Protein AF-A0A7C0XIC6-F1 (afdb_monomer)

Nearest PDB structures (foldseek):
  7xg4-assembly1_D  TM=1.290E-01  e=8.064E+00  Pseudomonas aeruginosa

Foldseek 3Di:
DDKDFAPAEFLLCLLVPDHGIFDFDADFWDFQFKFKKFFQDCDFFQQWAQGSVRDTGGHDGGHIYIAGEAFDDAPAAWGFGADRGDDAFDKWFQRDSRRYIGHTPDGDPVRGHTGIITTHGTTDDPRDTDGSVVRDPDDDDPDPPDDDDDDDQDDDHPPRCSVVVVVVVVVD

Sequence (172 aa):
MVFYKPDHFSAVARNAYVKGEVEVAFSKPNFGDLVLVKVLGSKGSFTYIEDHSGSRRKLKPGAIFVGVLGRKESTIDVAGHVPEKLKPHCTLHLLTFGGLIGEAFSYSQLVGPPLKVEYLGTLVKDGRAQNLLDFKKVEWRDKIGRAPPLVIVIGTSAGSGKTTAAANLIKG

Secondary structure (DSSP, 8-state):
-EEE--SEEBGGGGGGT--S-EEEE-----TTBEEEEEE--S-SB--EEEBTTS-EEEPPTT-EEEEEE--B-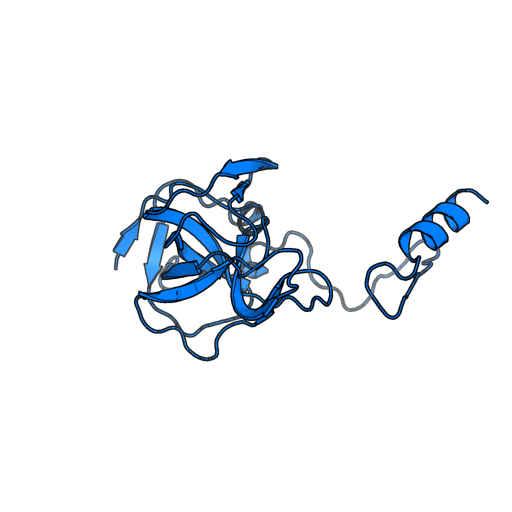-SSSEEEE--S---TT-EEEE-STT-EEEEEEEE-TTT-SBPEEEEEEEEEETTEE-BGGGG-SS---S---S-PPP-----SSTTSSHHHHHHHHHH-

Radius of gyration: 17.96 Å; Cα contacts (8 Å, |Δi|>4): 392; chains: 1; bounding box: 45×34×46 Å

pLDDT: mean 92.47, std 6.07, range [69.38, 98.62]

Solvent-accessible surface area (backbone atoms only — not comparable to full-atom values): 9721 Å² total; per-residue (Å²): 135,49,76,44,72,53,80,42,47,15,37,75,48,42,68,67,67,80,68,70,69,43,42,33,42,85,51,81,63,53,80,35,28,32,27,36,33,32,30,68,47,78,67,46,22,64,58,32,31,27,25,56,85,71,47,82,42,76,54,47,57,69,44,31,29,37,31,27,30,30,71,40,90,51,92,71,38,46,16,29,32,57,50,94,67,59,58,89,62,35,79,34,23,44,56,43,38,44,25,37,28,20,41,66,82,47,58,26,80,92,49,40,57,57,22,45,25,29,36,76,21,31,31,39,56,98,92,36,78,41,39,54,76,83,43,60,91,69,82,89,68,99,64,87,74,91,71,76,93,83,86,83,79,79,64,97,53,90,87,64,46,44,69,58,54,53,53,47,67,73,68,109

Structure (mmCIF, N/CA/C/O backbone):
data_AF-A0A7C0XIC6-F1
#
_entry.id   AF-A0A7C0XIC6-F1
#
loop_
_atom_site.group_PDB
_atom_site.id
_atom_site.type_symbol
_atom_site.label_atom_id
_atom_site.label_alt_id
_atom_site.label_comp_id
_atom_site.label_asym_id
_atom_site.label_entity_id
_atom_site.label_seq_id
_atom_site.pdbx_PDB_ins_code
_atom_site.Cartn_x
_atom_site.Cartn_y
_atom_site.Cartn_z
_atom_site.occupancy
_atom_site.B_iso_or_equiv
_atom_site.auth_seq_id
_atom_site.auth_comp_id
_atom_site.auth_asym_id
_atom_site.auth_atom_id
_atom_site.pdbx_PDB_model_num
ATOM 1 N N . MET A 1 1 ? -21.896 -3.715 9.659 1.00 69.38 1 MET A N 1
ATOM 2 C CA . MET A 1 1 ? -21.566 -3.111 8.354 1.00 69.38 1 MET A CA 1
ATOM 3 C C . MET A 1 1 ? -21.230 -1.659 8.611 1.00 69.38 1 MET A C 1
ATOM 5 O O . MET A 1 1 ? -21.987 -1.025 9.339 1.00 69.38 1 MET A O 1
ATOM 9 N N . VAL A 1 2 ? -20.081 -1.174 8.142 1.00 88.75 2 VAL A N 1
ATOM 10 C CA . VAL A 1 2 ? -19.642 0.205 8.398 1.00 88.75 2 VAL A CA 1
ATOM 11 C C . VAL A 1 2 ? -19.294 0.854 7.070 1.00 88.75 2 VAL A C 1
ATOM 13 O O . VAL A 1 2 ? -18.556 0.277 6.272 1.00 88.75 2 VAL A O 1
ATOM 16 N N . PHE A 1 3 ? -19.841 2.044 6.848 1.00 92.62 3 PHE A N 1
ATOM 17 C CA . PHE A 1 3 ? -19.546 2.861 5.684 1.00 92.62 3 PHE A CA 1
ATOM 18 C C . PHE A 1 3 ? -18.589 3.978 6.069 1.00 92.62 3 PHE A C 1
ATOM 20 O O . PHE A 1 3 ? -18.706 4.576 7.139 1.00 92.62 3 PHE A O 1
ATOM 27 N N . TYR A 1 4 ? -17.651 4.264 5.178 1.00 95.25 4 TYR A N 1
ATOM 28 C CA . TYR A 1 4 ? -16.726 5.378 5.314 1.00 95.25 4 TYR A CA 1
ATOM 29 C C . TYR A 1 4 ? -16.726 6.203 4.041 1.00 95.25 4 TYR A C 1
ATOM 31 O O . TYR A 1 4 ? -16.858 5.663 2.948 1.00 95.25 4 TYR A O 1
ATOM 39 N N . LYS A 1 5 ? -16.475 7.503 4.178 1.00 94.69 5 LYS A N 1
ATOM 40 C CA . LYS A 1 5 ? -16.128 8.379 3.062 1.00 94.69 5 LYS A CA 1
ATOM 41 C C . LYS A 1 5 ? -14.612 8.613 3.080 1.00 94.69 5 LYS A C 1
ATOM 43 O O . LYS A 1 5 ? -14.152 9.359 3.942 1.00 94.69 5 LYS A O 1
ATOM 48 N N . PRO A 1 6 ? -13.824 7.974 2.195 1.00 94.81 6 PRO A N 1
ATOM 49 C CA . PRO A 1 6 ? -12.380 8.182 2.153 1.00 94.81 6 PRO A CA 1
ATOM 50 C C . PRO A 1 6 ? -12.045 9.604 1.691 1.00 94.81 6 PRO A C 1
ATOM 52 O O . PRO A 1 6 ? -12.689 10.134 0.783 1.00 94.81 6 PRO A O 1
ATOM 55 N N . ASP A 1 7 ? -10.992 10.195 2.253 1.00 95.00 7 ASP A N 1
ATOM 56 C CA . ASP A 1 7 ? -10.438 11.465 1.777 1.00 95.00 7 ASP A CA 1
ATOM 57 C C . ASP A 1 7 ? -9.722 11.280 0.432 1.00 95.00 7 ASP A C 1
ATOM 59 O O . ASP A 1 7 ? -9.732 12.166 -0.430 1.00 95.00 7 ASP A O 1
ATOM 63 N N . HIS A 1 8 ? -9.077 10.121 0.249 1.00 94.38 8 HIS A N 1
ATOM 64 C CA . HIS A 1 8 ? -8.270 9.819 -0.929 1.00 94.38 8 HIS A CA 1
ATOM 65 C C . HIS A 1 8 ? -8.426 8.373 -1.420 1.00 94.38 8 HIS A C 1
ATOM 67 O O . HIS A 1 8 ? -8.619 7.431 -0.653 1.00 94.38 8 HIS A O 1
ATOM 73 N N . PHE A 1 9 ? -8.227 8.198 -2.725 1.00 94.44 9 PHE A N 1
ATOM 74 C CA . PHE A 1 9 ? -8.092 6.899 -3.382 1.00 94.44 9 PHE A CA 1
ATOM 75 C C . PHE A 1 9 ? -6.728 6.851 -4.052 1.00 94.44 9 PHE A C 1
ATOM 77 O O . PHE A 1 9 ? -6.461 7.667 -4.939 1.00 94.44 9 PHE A O 1
ATOM 84 N N . SER A 1 10 ? -5.872 5.936 -3.603 1.00 95.00 10 SER A N 1
ATOM 85 C CA . SER A 1 10 ? -4.504 5.813 -4.105 1.00 95.00 10 SER A CA 1
ATOM 86 C C . SER A 1 10 ? -4.440 5.281 -5.542 1.00 95.00 10 SER A C 1
ATOM 88 O O . SER A 1 10 ? -5.394 4.688 -6.051 1.00 95.00 10 SER A O 1
ATOM 90 N N . ALA A 1 11 ? -3.301 5.491 -6.203 1.00 94.56 11 ALA A N 1
ATOM 91 C CA . ALA A 1 11 ? -3.071 5.099 -7.590 1.00 94.56 11 ALA A CA 1
ATOM 92 C C . ALA A 1 11 ? -3.272 3.593 -7.837 1.00 94.56 11 ALA A C 1
ATOM 94 O O . ALA A 1 11 ? -3.824 3.213 -8.871 1.00 94.56 11 ALA A O 1
ATOM 95 N N . VAL A 1 12 ? -2.907 2.729 -6.882 1.00 91.69 12 VAL A N 1
ATOM 96 C CA . VAL A 1 12 ? -3.139 1.275 -6.993 1.00 91.69 12 VAL A CA 1
ATOM 97 C C . VAL A 1 12 ? -4.622 0.917 -7.112 1.00 91.69 12 VAL A C 1
ATOM 99 O O . VAL A 1 12 ? -4.961 -0.037 -7.803 1.00 91.69 12 VAL A O 1
ATOM 102 N N . ALA A 1 13 ? -5.523 1.708 -6.522 1.00 88.81 13 ALA A N 1
ATOM 103 C CA . ALA A 1 13 ? -6.967 1.479 -6.571 1.00 88.81 13 ALA A CA 1
ATOM 104 C C . ALA A 1 13 ? -7.642 2.064 -7.832 1.00 88.81 13 ALA A C 1
ATOM 106 O O . ALA A 1 13 ? -8.864 1.998 -7.970 1.00 88.81 13 ALA A O 1
ATOM 107 N N . ARG A 1 14 ? -6.879 2.632 -8.779 1.00 90.25 14 ARG A N 1
ATOM 108 C CA . ARG A 1 14 ? -7.414 3.368 -9.940 1.00 90.25 14 ARG A CA 1
ATOM 109 C C . ARG A 1 14 ? -8.408 2.570 -10.784 1.00 90.25 14 ARG A C 1
ATOM 111 O O . ARG A 1 14 ? -9.415 3.123 -11.216 1.00 90.25 14 ARG A O 1
ATOM 118 N N . ASN A 1 15 ? -8.136 1.288 -11.028 1.00 88.69 15 ASN A N 1
ATOM 119 C CA . ASN A 1 15 ? -9.002 0.444 -11.861 1.00 88.69 15 ASN A CA 1
ATOM 120 C C . ASN A 1 15 ? -10.264 -0.033 -11.135 1.00 88.69 15 ASN A C 1
ATOM 122 O O . ASN A 1 15 ? -11.221 -0.413 -11.801 1.00 88.69 15 ASN A O 1
ATOM 126 N N . ALA A 1 16 ? -10.291 0.027 -9.803 1.00 86.19 16 ALA A N 1
ATOM 127 C CA . ALA A 1 16 ? -11.476 -0.315 -9.030 1.00 86.19 16 ALA A CA 1
ATOM 128 C C . ALA A 1 16 ? -12.574 0.761 -9.116 1.00 86.19 16 ALA A C 1
ATOM 130 O O . ALA A 1 16 ? -13.697 0.517 -8.686 1.00 86.19 16 ALA A O 1
ATOM 131 N N . TYR A 1 17 ? -12.260 1.943 -9.680 1.00 72.00 17 TYR A N 1
ATOM 132 C CA . TYR A 1 17 ? -13.167 3.090 -9.850 1.00 72.00 17 TYR A CA 1
ATOM 133 C C . TYR A 1 17 ? -14.019 3.389 -8.610 1.00 72.00 17 TYR A C 1
ATOM 135 O O . TYR A 1 17 ? -15.170 3.816 -8.714 1.00 72.00 17 TYR A O 1
ATOM 143 N N . VAL A 1 18 ? -13.446 3.184 -7.425 1.00 74.56 18 VAL A N 1
ATOM 144 C CA . VAL A 1 18 ? -14.151 3.415 -6.170 1.00 74.56 18 VAL A CA 1
ATOM 145 C C . VAL A 1 18 ? -14.326 4.923 -6.003 1.00 74.56 18 VAL A C 1
ATOM 147 O O . VAL A 1 18 ? -13.350 5.674 -5.972 1.00 74.56 18 VAL A O 1
ATOM 150 N N . LYS A 1 19 ? -15.578 5.380 -5.968 1.00 71.25 19 LYS A N 1
ATOM 151 C CA . LYS A 1 19 ? -15.943 6.784 -5.767 1.00 71.25 19 LYS A CA 1
ATOM 152 C C . LYS A 1 19 ? -16.973 6.875 -4.655 1.00 71.25 19 LYS A C 1
ATOM 154 O O . LYS A 1 19 ? -17.933 6.115 -4.645 1.00 71.25 19 LYS A O 1
ATOM 159 N N . GLY A 1 20 ? -16.806 7.869 -3.789 1.00 85.38 20 GLY A N 1
ATOM 160 C CA . GLY A 1 20 ? -17.755 8.141 -2.716 1.00 85.38 20 GLY A CA 1
ATOM 161 C C . GLY A 1 20 ? -17.563 7.218 -1.519 1.00 85.38 20 GLY A C 1
ATOM 162 O O . GLY A 1 20 ? -16.430 6.939 -1.128 1.00 85.38 20 GLY A O 1
ATOM 163 N N . GLU A 1 21 ? -18.672 6.820 -0.908 1.00 93.00 21 GLU A N 1
ATOM 164 C CA . GLU A 1 21 ? -18.658 5.968 0.275 1.00 93.00 21 GLU A CA 1
ATOM 165 C C . GLU A 1 21 ? -18.279 4.530 -0.071 1.00 93.00 21 GLU A C 1
ATOM 167 O O . GLU A 1 21 ? -18.613 4.011 -1.136 1.00 93.00 21 GLU A O 1
ATOM 172 N N . VAL A 1 22 ? -17.562 3.895 0.848 1.00 94.94 22 VAL A N 1
ATOM 173 C CA . VAL A 1 22 ? -17.111 2.512 0.733 1.00 94.94 22 VAL A CA 1
ATOM 174 C C . VAL A 1 22 ? -17.632 1.711 1.908 1.00 94.94 22 VAL A C 1
ATOM 176 O O . VAL A 1 22 ? -17.600 2.171 3.051 1.00 94.94 22 VAL A O 1
ATOM 179 N N . GLU A 1 23 ? -18.098 0.505 1.619 1.00 95.75 23 GLU A N 1
ATOM 180 C CA . GLU A 1 23 ? -18.438 -0.481 2.632 1.00 95.75 23 GLU A CA 1
ATOM 181 C C . GLU A 1 23 ? -17.170 -1.242 3.021 1.00 95.75 23 GLU A C 1
ATOM 183 O O . GLU A 1 23 ? -16.385 -1.639 2.154 1.00 95.75 23 GLU A O 1
ATOM 188 N N . VAL A 1 24 ? -16.957 -1.447 4.321 1.00 96.88 24 VAL A N 1
ATOM 189 C CA . VAL A 1 24 ? -15.833 -2.247 4.811 1.00 96.88 24 VAL A CA 1
ATOM 190 C C . VAL A 1 24 ? -16.267 -3.308 5.813 1.00 96.88 24 VAL A C 1
ATOM 192 O O . VAL A 1 24 ? -17.212 -3.133 6.589 1.00 96.88 24 VAL A O 1
ATOM 195 N N . ALA A 1 25 ? -15.513 -4.403 5.830 1.00 96.94 25 ALA A N 1
ATOM 196 C CA . ALA A 1 25 ? -15.599 -5.448 6.836 1.00 96.94 25 ALA A CA 1
ATOM 197 C C . ALA A 1 25 ? -14.198 -5.928 7.226 1.00 96.94 25 ALA A C 1
ATOM 199 O O . ALA A 1 25 ? -13.252 -5.848 6.442 1.00 96.94 25 ALA A O 1
ATOM 200 N N . PHE A 1 26 ? -14.055 -6.459 8.438 1.00 96.38 26 PHE A N 1
ATOM 201 C CA . PHE A 1 26 ? -12.826 -7.148 8.819 1.00 96.38 26 PHE A CA 1
ATOM 202 C C . PHE A 1 26 ? -12.780 -8.516 8.138 1.00 96.38 26 PHE A C 1
ATOM 204 O O . PHE A 1 26 ? -13.718 -9.305 8.256 1.00 96.38 26 PHE A O 1
ATOM 211 N N . SER A 1 27 ? -11.687 -8.800 7.435 1.00 94.25 27 SER A N 1
ATOM 212 C CA . SER A 1 27 ? -11.481 -10.058 6.718 1.00 94.25 27 SER A CA 1
ATOM 213 C C . SER A 1 27 ? -10.117 -10.656 7.045 1.00 94.25 27 SER A C 1
ATOM 215 O O . SER A 1 27 ? -9.241 -10.005 7.620 1.00 94.25 27 SER A O 1
ATOM 217 N N . LYS A 1 28 ? -9.912 -11.918 6.655 1.00 96.88 28 LYS A N 1
ATOM 218 C CA . LYS A 1 28 ? -8.552 -12.457 6.579 1.00 96.88 28 LYS A CA 1
ATOM 219 C C . LYS A 1 28 ? -7.763 -11.665 5.524 1.00 96.88 28 LYS A C 1
ATOM 221 O O . LYS A 1 28 ? -8.360 -11.286 4.515 1.00 96.88 28 LYS A O 1
ATOM 226 N N . PRO A 1 29 ? -6.464 -11.418 5.746 1.00 97.56 29 PRO A N 1
ATOM 227 C CA . PRO A 1 29 ? -5.625 -10.755 4.759 1.00 97.56 29 PRO A CA 1
ATOM 228 C C . PRO A 1 29 ? -5.468 -11.621 3.511 1.00 97.56 29 PRO A C 1
ATOM 230 O O . PRO A 1 29 ? -5.169 -12.811 3.617 1.00 97.56 29 PRO A O 1
ATOM 233 N N . ASN A 1 30 ? -5.593 -11.005 2.340 1.00 98.12 30 ASN A N 1
ATOM 234 C CA . ASN A 1 30 ? -5.217 -11.612 1.075 1.00 98.12 30 ASN A CA 1
ATOM 235 C C . ASN A 1 30 ? -4.474 -10.599 0.189 1.00 98.12 30 ASN A C 1
ATOM 237 O O . ASN A 1 30 ? -4.689 -9.387 0.253 1.00 98.12 30 ASN A O 1
ATOM 241 N N . PHE A 1 31 ? -3.530 -11.100 -0.608 1.00 97.75 31 PHE A N 1
ATOM 242 C CA . PHE A 1 31 ? -2.741 -10.263 -1.505 1.00 97.75 31 PHE A CA 1
ATOM 243 C C . PHE A 1 31 ? -3.651 -9.605 -2.546 1.00 97.75 31 PHE A C 1
ATOM 245 O O . PHE A 1 31 ? -4.446 -10.280 -3.196 1.00 97.75 31 PHE A O 1
ATOM 252 N N . GLY A 1 32 ? -3.506 -8.293 -2.733 1.00 97.19 32 GLY A N 1
ATOM 253 C CA . GLY A 1 32 ? -4.313 -7.524 -3.675 1.00 97.19 32 GLY A CA 1
ATOM 254 C C . GLY A 1 32 ? -5.646 -7.030 -3.112 1.00 97.19 32 GLY A C 1
ATOM 255 O O . GLY A 1 32 ? -6.345 -6.313 -3.825 1.00 97.19 32 GLY A O 1
ATOM 256 N N . ASP A 1 33 ? -6.004 -7.363 -1.868 1.00 97.94 33 ASP A N 1
ATOM 257 C CA . ASP A 1 33 ? -7.233 -6.856 -1.257 1.00 97.94 33 ASP A CA 1
ATOM 258 C C . ASP A 1 33 ? -7.165 -5.337 -1.093 1.00 97.94 33 ASP A C 1
ATOM 260 O O . ASP A 1 33 ? -6.171 -4.783 -0.606 1.00 97.94 33 ASP A O 1
ATOM 264 N N . LEU A 1 34 ? -8.245 -4.663 -1.481 1.00 97.69 34 LEU A N 1
ATOM 265 C CA . LEU A 1 34 ? -8.413 -3.238 -1.245 1.00 97.69 34 LEU A CA 1
ATOM 266 C C . LEU A 1 34 ? -8.752 -3.008 0.225 1.00 97.69 34 LEU A C 1
ATOM 268 O O . LEU A 1 34 ? -9.704 -3.579 0.756 1.00 97.69 34 LEU A O 1
ATOM 272 N N . VAL A 1 35 ? -7.997 -2.135 0.883 1.00 98.06 35 VAL A N 1
ATOM 273 C CA . VAL A 1 35 ? -8.168 -1.852 2.311 1.00 98.06 35 VAL A CA 1
ATOM 274 C C . VAL A 1 35 ? -8.347 -0.371 2.563 1.00 98.06 35 VAL A C 1
ATOM 276 O O . VAL A 1 35 ? -7.722 0.475 1.922 1.00 98.06 35 VAL A O 1
ATOM 279 N N . LEU A 1 36 ? -9.191 -0.068 3.539 1.00 98.00 36 LEU A N 1
ATOM 280 C CA . LEU A 1 36 ? -9.354 1.266 4.070 1.00 98.00 36 LEU A CA 1
ATOM 281 C C . LEU A 1 36 ? -8.429 1.441 5.268 1.00 98.00 36 LEU A C 1
ATOM 283 O O . LEU A 1 36 ? -8.439 0.638 6.206 1.00 98.00 36 LEU A O 1
ATOM 287 N N . VAL A 1 37 ? -7.636 2.505 5.242 1.00 98.44 37 VAL A N 1
ATOM 288 C CA . VAL A 1 37 ? -6.668 2.793 6.295 1.00 98.44 37 VAL A CA 1
ATOM 289 C C . VAL A 1 37 ? -6.724 4.250 6.734 1.00 98.44 37 VAL A C 1
ATOM 291 O O . VAL A 1 37 ? -7.024 5.138 5.938 1.00 98.44 37 VAL A O 1
ATOM 294 N N . LYS A 1 38 ? -6.407 4.499 8.005 1.00 98.38 38 LYS A N 1
ATOM 295 C CA . LYS A 1 38 ? -6.318 5.838 8.601 1.00 98.38 38 LYS A CA 1
ATOM 296 C C . LYS A 1 38 ? -4.875 6.177 8.932 1.00 98.38 38 LYS A C 1
ATOM 298 O O . LYS A 1 38 ? -4.175 5.393 9.562 1.00 98.38 38 LYS A O 1
ATOM 303 N N . VAL A 1 39 ? -4.417 7.357 8.547 1.00 98.06 39 VAL A N 1
ATOM 304 C CA . VAL A 1 39 ? -3.050 7.813 8.810 1.00 98.06 39 VAL A CA 1
ATOM 305 C C . VAL A 1 39 ? -2.862 8.082 10.305 1.00 98.06 39 VAL A C 1
ATOM 307 O O . VAL A 1 39 ? -3.593 8.883 10.885 1.00 98.06 39 VAL A O 1
ATOM 310 N N . LEU A 1 40 ? -1.862 7.452 10.931 1.00 97.00 40 LEU A N 1
ATOM 311 C CA . LEU A 1 40 ? -1.611 7.587 12.374 1.00 97.00 40 LEU A CA 1
ATOM 312 C C . LEU A 1 40 ? -0.633 8.713 12.732 1.00 97.00 40 LEU A C 1
ATOM 314 O O . LEU A 1 40 ? -0.629 9.190 13.863 1.00 97.00 40 LEU A O 1
ATOM 318 N N . GLY A 1 41 ? 0.209 9.145 11.794 1.00 89.44 41 GLY A N 1
ATOM 319 C CA . GLY A 1 41 ? 1.273 10.108 12.068 1.00 89.44 41 GLY A CA 1
ATOM 320 C C . GLY A 1 41 ? 1.583 11.026 10.894 1.00 89.44 41 GLY A C 1
ATOM 321 O O . GLY A 1 41 ? 1.002 10.926 9.822 1.00 89.44 41 GLY A O 1
ATOM 322 N N . SER A 1 42 ? 2.500 11.965 11.116 1.00 81.50 42 SER A N 1
ATOM 323 C CA . SER A 1 42 ? 2.940 12.952 10.116 1.00 81.50 42 SER A CA 1
ATOM 324 C C . SER A 1 42 ? 4.423 12.825 9.756 1.00 81.50 42 SER A C 1
ATOM 326 O O . SER A 1 42 ? 4.943 13.624 8.977 1.00 81.50 42 SER A O 1
ATOM 328 N N . LYS A 1 43 ? 5.108 11.831 10.332 1.00 77.69 43 LYS A N 1
ATOM 329 C CA . LYS A 1 43 ? 6.535 11.552 10.150 1.00 77.69 43 LYS A CA 1
ATOM 330 C C . LYS A 1 43 ? 6.716 10.130 9.621 1.00 77.69 43 LYS A C 1
ATOM 332 O O . LYS A 1 43 ? 5.937 9.245 9.968 1.00 77.69 43 LYS A O 1
ATOM 337 N N . GLY A 1 44 ? 7.754 9.935 8.818 1.00 77.19 44 GLY A N 1
ATOM 338 C CA . GLY A 1 44 ? 8.121 8.652 8.222 1.00 77.19 44 GLY A CA 1
ATOM 339 C C . GLY A 1 44 ? 8.386 8.756 6.721 1.00 77.19 44 GLY A C 1
ATOM 340 O O . GLY A 1 44 ? 8.194 9.818 6.123 1.00 77.19 44 GLY A O 1
ATOM 341 N N . SER A 1 45 ? 8.824 7.659 6.111 1.00 73.50 45 SER A N 1
ATOM 342 C CA . SER A 1 45 ? 8.932 7.539 4.659 1.00 73.50 45 SER A CA 1
ATOM 343 C C . SER A 1 45 ? 7.540 7.593 4.017 1.00 73.50 45 SER A C 1
ATOM 345 O O . SER A 1 45 ? 6.565 7.069 4.555 1.00 73.50 45 SER A O 1
ATOM 347 N N . PHE A 1 46 ? 7.460 8.267 2.863 1.00 82.31 46 PHE A N 1
ATOM 348 C CA . PHE A 1 46 ? 6.239 8.465 2.064 1.00 82.31 46 PHE A CA 1
ATOM 349 C C . PHE A 1 46 ? 5.091 9.194 2.799 1.00 82.31 46 PHE A C 1
ATOM 351 O O . PHE A 1 46 ? 4.006 8.665 2.992 1.00 82.31 46 PHE A O 1
ATOM 358 N N . THR A 1 47 ? 5.269 10.475 3.140 1.00 89.31 47 THR A N 1
ATOM 359 C CA . THR A 1 47 ? 4.208 11.335 3.732 1.00 89.31 47 THR A CA 1
ATOM 360 C C . THR A 1 47 ? 3.136 11.806 2.734 1.00 89.31 47 THR A C 1
ATOM 362 O O . THR A 1 47 ? 2.442 12.804 2.944 1.00 89.31 47 THR A O 1
ATOM 365 N N . TYR A 1 48 ? 3.020 11.121 1.602 1.00 94.38 48 TYR A N 1
ATOM 366 C CA . TYR A 1 48 ? 2.091 11.424 0.526 1.00 94.38 48 TYR A CA 1
ATOM 367 C C . TYR A 1 48 ? 1.769 10.155 -0.257 1.00 94.38 48 TYR A C 1
ATOM 369 O O . TYR A 1 48 ? 2.563 9.213 -0.271 1.00 94.38 48 TYR A O 1
ATOM 377 N N . ILE A 1 49 ? 0.646 10.186 -0.967 1.00 96.06 49 ILE A N 1
ATOM 378 C CA . ILE A 1 49 ? 0.303 9.201 -1.992 1.00 96.06 49 ILE A CA 1
ATOM 379 C C . ILE A 1 49 ? 0.111 9.875 -3.346 1.00 96.06 49 ILE A C 1
ATOM 381 O O . ILE A 1 49 ? -0.167 11.071 -3.420 1.00 96.06 49 ILE A O 1
ATOM 385 N N . GLU A 1 50 ? 0.261 9.112 -4.415 1.00 96.69 50 GLU A N 1
ATOM 386 C CA . GLU A 1 50 ? -0.336 9.439 -5.704 1.00 96.69 50 GLU A CA 1
ATOM 387 C C . GLU A 1 50 ? -1.801 8.990 -5.675 1.00 96.69 50 GLU A C 1
ATOM 389 O O . GLU A 1 50 ? -2.094 7.863 -5.268 1.00 96.69 50 GLU A O 1
ATOM 394 N N . ASP A 1 51 ? -2.731 9.866 -6.050 1.00 93.31 51 ASP A N 1
ATOM 395 C CA . ASP A 1 51 ? -4.137 9.495 -6.188 1.00 93.31 51 ASP A CA 1
ATOM 396 C C . ASP A 1 51 ? -4.440 8.878 -7.567 1.00 93.31 51 ASP A C 1
ATOM 398 O O . ASP A 1 51 ? -3.623 8.888 -8.483 1.00 93.31 51 ASP A O 1
ATOM 402 N N . HIS A 1 52 ? -5.648 8.352 -7.747 1.00 88.81 52 HIS A N 1
ATOM 403 C CA . HIS A 1 52 ? -6.107 7.757 -9.010 1.00 88.81 52 HIS A CA 1
ATOM 404 C C . HIS A 1 52 ? -6.072 8.696 -10.241 1.00 88.81 52 HIS A C 1
ATOM 406 O O . HIS A 1 52 ? -6.201 8.219 -11.375 1.00 88.81 52 HIS A O 1
ATOM 412 N N . SER A 1 53 ? -5.928 10.013 -10.044 1.00 89.38 53 SER A N 1
ATOM 413 C CA . SER A 1 53 ? -5.736 10.998 -11.118 1.00 89.38 53 SER A CA 1
ATOM 414 C C . SER A 1 53 ? -4.262 11.225 -11.474 1.00 89.38 53 SER A C 1
ATOM 416 O O . SER A 1 53 ? -3.978 11.924 -12.442 1.00 89.38 53 SER A O 1
ATOM 418 N N . GLY A 1 54 ? -3.333 10.632 -10.720 1.00 91.50 54 GLY A N 1
ATOM 419 C CA . GLY A 1 54 ? -1.893 10.867 -10.831 1.00 91.50 54 GLY A CA 1
ATOM 420 C C . GLY A 1 54 ? -1.404 12.054 -9.993 1.00 91.50 54 GLY A C 1
ATOM 421 O O . GLY A 1 54 ? -0.242 12.444 -10.086 1.00 91.50 54 GLY A O 1
ATOM 422 N N . SER A 1 55 ? -2.272 12.661 -9.176 1.00 93.81 55 SER A N 1
ATOM 423 C CA . SER A 1 55 ? -1.919 13.835 -8.377 1.00 93.81 55 SER A CA 1
ATOM 424 C C . SER A 1 55 ? -1.308 13.432 -7.041 1.00 93.81 55 SER A C 1
ATOM 426 O O . SER A 1 55 ? -1.804 12.548 -6.344 1.00 93.81 55 SER A O 1
ATOM 428 N N . ARG A 1 56 ? -0.271 14.156 -6.616 1.00 96.00 56 ARG A N 1
ATOM 429 C CA . ARG A 1 56 ? 0.335 13.976 -5.294 1.00 96.00 56 ARG A CA 1
ATOM 430 C C . ARG A 1 56 ? -0.568 14.545 -4.193 1.00 96.00 56 ARG A C 1
ATOM 432 O O . ARG A 1 56 ? -0.837 15.745 -4.161 1.00 96.00 56 ARG A O 1
ATOM 439 N N . ARG A 1 57 ? -0.983 13.706 -3.242 1.00 95.19 57 ARG A N 1
ATOM 440 C CA . ARG A 1 57 ? -1.781 14.071 -2.060 1.00 95.19 57 ARG A CA 1
ATOM 441 C C . ARG A 1 57 ? -0.972 13.879 -0.788 1.00 95.19 57 ARG A C 1
ATOM 443 O O . ARG A 1 57 ? -0.543 12.772 -0.477 1.00 95.19 57 ARG A O 1
ATOM 450 N N . LYS A 1 58 ? -0.751 14.964 -0.045 1.00 95.00 58 LYS A N 1
ATOM 451 C CA . LYS A 1 58 ? -0.069 14.916 1.253 1.00 95.00 58 LYS A CA 1
ATOM 452 C C . LYS A 1 58 ? -0.973 14.241 2.283 1.00 95.00 58 LYS A C 1
ATOM 454 O O . LYS A 1 58 ? -2.106 14.671 2.471 1.00 95.00 58 LYS A O 1
ATOM 459 N N . LEU A 1 59 ? -0.443 13.242 2.981 1.00 95.44 59 LEU A N 1
ATOM 460 C CA . LEU A 1 59 ? -1.154 12.541 4.041 1.00 95.44 59 LEU A CA 1
ATOM 461 C C . LEU A 1 59 ? -1.010 13.305 5.360 1.00 95.44 59 LEU A C 1
ATOM 463 O O . LEU A 1 59 ? 0.101 13.576 5.820 1.00 95.44 59 LEU A O 1
ATOM 467 N N . LYS A 1 60 ? -2.142 13.673 5.962 1.00 94.94 60 LYS A N 1
ATOM 468 C CA . LYS A 1 60 ? -2.212 14.268 7.303 1.00 94.94 60 LYS A CA 1
ATOM 469 C C . LYS A 1 60 ? -2.679 13.203 8.305 1.00 94.94 60 LYS A C 1
ATOM 471 O O . LYS A 1 60 ? -3.457 12.340 7.906 1.00 94.94 60 LYS A O 1
ATOM 476 N N . PRO A 1 61 ? -2.262 13.258 9.583 1.00 96.69 61 PRO A N 1
ATOM 477 C CA . PRO A 1 61 ? -2.840 12.411 10.625 1.00 96.69 61 PRO A CA 1
ATOM 478 C C . PRO A 1 61 ? -4.369 12.480 10.612 1.00 96.69 61 PRO A C 1
ATOM 480 O O . PRO A 1 6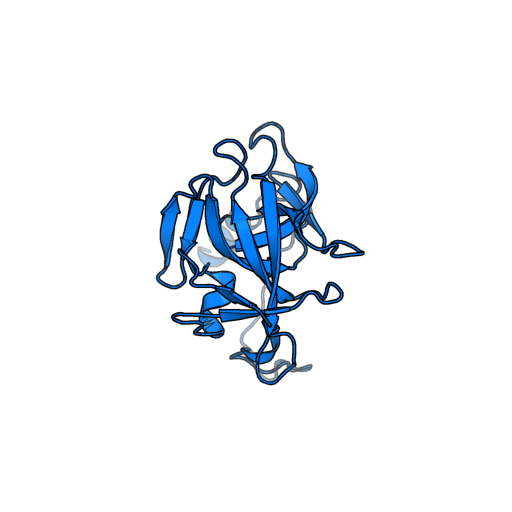1 ? -4.935 13.561 10.460 1.00 96.69 61 PRO A O 1
ATOM 483 N N . GLY A 1 62 ? -5.021 11.328 10.745 1.00 97.31 62 GLY A N 1
ATOM 484 C CA . GLY A 1 62 ? -6.474 11.193 10.679 1.00 97.31 62 GLY A CA 1
ATOM 485 C C . GLY A 1 62 ? -7.048 11.061 9.267 1.00 97.31 62 GLY A C 1
ATOM 486 O O . GLY A 1 62 ? -8.176 10.595 9.155 1.00 97.31 62 GLY A O 1
ATOM 487 N N . ALA A 1 63 ? -6.294 11.390 8.209 1.00 96.88 63 ALA A N 1
ATOM 488 C CA . ALA A 1 63 ? -6.765 11.198 6.839 1.00 96.88 63 ALA A CA 1
ATOM 489 C C . ALA A 1 63 ? -7.015 9.711 6.558 1.00 96.88 63 ALA A C 1
ATOM 491 O O . ALA A 1 63 ? -6.206 8.854 6.929 1.00 96.88 63 ALA A O 1
ATOM 492 N N . ILE A 1 64 ? -8.118 9.416 5.882 1.00 97.19 64 ILE A N 1
ATOM 493 C CA . ILE A 1 64 ? -8.546 8.068 5.527 1.00 97.19 64 ILE A CA 1
ATOM 494 C C . ILE A 1 64 ? -8.376 7.878 4.025 1.00 97.19 64 ILE A C 1
ATOM 496 O O . ILE A 1 64 ? -8.827 8.696 3.224 1.00 97.19 64 ILE A O 1
ATOM 500 N N . PHE A 1 65 ? -7.743 6.784 3.616 1.00 96.56 65 PHE A N 1
ATOM 501 C CA . PHE A 1 65 ? -7.568 6.493 2.200 1.00 96.56 65 PHE A CA 1
ATOM 502 C C . PHE A 1 65 ? -7.683 5.008 1.884 1.00 96.56 65 PHE A C 1
ATOM 504 O O . PHE A 1 65 ? -7.464 4.147 2.737 1.00 96.56 65 PHE A O 1
ATOM 511 N N . VAL A 1 66 ? -8.025 4.724 0.627 1.00 97.50 66 VAL A N 1
ATOM 512 C CA . VAL A 1 66 ? -8.021 3.362 0.085 1.00 97.50 66 VAL A CA 1
ATOM 513 C C . VAL A 1 66 ? -6.627 3.030 -0.430 1.00 97.50 66 VAL A C 1
ATOM 515 O O . VAL A 1 66 ? -6.094 3.738 -1.291 1.00 97.50 66 VAL A O 1
ATOM 518 N N . GLY A 1 67 ? -6.054 1.949 0.089 1.00 97.25 67 GLY A N 1
ATOM 519 C CA . GLY A 1 67 ? -4.819 1.324 -0.376 1.00 97.25 67 GLY A CA 1
ATOM 520 C C . GLY A 1 67 ? -5.047 -0.131 -0.778 1.00 97.25 67 GLY A C 1
ATOM 521 O O . GLY A 1 67 ? -6.184 -0.595 -0.863 1.00 97.25 67 GLY A O 1
ATOM 522 N N . VAL A 1 68 ? -3.957 -0.861 -1.004 1.00 97.94 68 VAL A N 1
ATOM 523 C CA . VAL A 1 68 ? -4.000 -2.298 -1.303 1.00 97.94 68 VAL A CA 1
ATOM 524 C C . VAL A 1 68 ? -3.015 -3.068 -0.439 1.00 97.94 68 VAL A C 1
ATOM 526 O O . VAL A 1 68 ? -1.886 -2.619 -0.256 1.00 97.94 68 VAL A O 1
ATOM 529 N N . LEU A 1 69 ? -3.402 -4.242 0.056 1.00 98.56 69 LEU A N 1
ATOM 530 C CA . LEU A 1 69 ? -2.457 -5.166 0.675 1.00 98.56 69 LEU A CA 1
ATOM 531 C C . LEU A 1 69 ? -1.511 -5.754 -0.366 1.00 98.56 69 LEU A C 1
ATOM 533 O O . LEU A 1 69 ? -1.942 -6.298 -1.384 1.00 98.56 69 LEU A O 1
ATOM 537 N N . GLY A 1 70 ? -0.212 -5.726 -0.090 1.00 97.81 70 GLY A N 1
ATOM 538 C CA . GLY A 1 70 ? 0.729 -6.440 -0.938 1.00 97.81 70 GLY A CA 1
ATOM 539 C C . GLY A 1 70 ? 2.132 -6.550 -0.374 1.00 97.81 70 GLY A C 1
ATOM 540 O O . GLY A 1 70 ? 2.403 -6.247 0.786 1.00 97.81 70 GLY A O 1
ATOM 541 N N . ARG A 1 71 ? 3.025 -7.040 -1.232 1.00 96.69 71 ARG A N 1
ATOM 542 C CA . ARG A 1 71 ? 4.427 -7.307 -0.920 1.00 96.69 71 ARG A CA 1
ATOM 543 C C . ARG A 1 71 ? 5.319 -6.366 -1.707 1.00 96.69 71 ARG A C 1
ATOM 545 O O . ARG A 1 71 ? 5.069 -6.101 -2.882 1.00 96.69 71 ARG A O 1
ATOM 552 N N . LYS A 1 72 ? 6.385 -5.913 -1.064 1.00 94.69 72 LYS A N 1
ATOM 553 C CA . LYS A 1 72 ? 7.452 -5.146 -1.687 1.00 94.69 72 LYS A CA 1
ATOM 554 C C . LYS A 1 72 ? 8.790 -5.617 -1.156 1.00 94.69 72 LYS A C 1
ATOM 556 O O . LYS A 1 72 ? 9.061 -5.489 0.032 1.00 94.69 72 LYS A O 1
ATOM 561 N N . GLU A 1 73 ? 9.617 -6.112 -2.064 1.00 91.44 73 GLU A N 1
ATOM 562 C CA . GLU A 1 73 ? 11.016 -6.424 -1.800 1.00 91.44 73 GLU A CA 1
ATOM 563 C C . GLU A 1 73 ? 11.873 -5.253 -2.260 1.00 91.44 73 GLU A C 1
ATOM 565 O O . GLU A 1 73 ? 11.815 -4.851 -3.424 1.00 91.44 73 GLU A O 1
ATOM 570 N N . SER A 1 74 ? 12.642 -4.675 -1.341 1.00 85.50 74 SER A N 1
ATOM 571 C CA . SER A 1 74 ? 13.508 -3.543 -1.648 1.00 85.50 74 SER A CA 1
ATOM 572 C C . SER A 1 74 ? 14.733 -3.517 -0.755 1.00 85.50 74 SER A C 1
ATOM 574 O O . SER A 1 74 ? 14.647 -3.732 0.451 1.00 85.50 74 SER A O 1
ATOM 576 N N . THR A 1 75 ? 15.874 -3.199 -1.360 1.00 78.88 75 THR A N 1
ATOM 577 C CA . THR A 1 75 ? 17.150 -3.003 -0.664 1.00 78.88 75 THR A CA 1
ATOM 578 C C . THR A 1 75 ? 17.473 -1.529 -0.420 1.00 78.88 75 THR A C 1
ATOM 580 O O . THR A 1 75 ? 18.453 -1.232 0.255 1.00 78.88 75 THR A O 1
ATOM 583 N N . ILE A 1 76 ? 16.695 -0.601 -0.990 1.00 84.25 76 ILE A N 1
ATOM 584 C CA . ILE A 1 76 ? 17.021 0.838 -0.995 1.00 84.25 76 ILE A CA 1
ATOM 585 C C . ILE A 1 76 ? 16.007 1.706 -0.249 1.00 84.25 76 ILE A C 1
ATOM 587 O O . ILE A 1 76 ? 16.344 2.816 0.154 1.00 84.25 76 ILE A O 1
ATOM 591 N N . ASP A 1 77 ? 14.781 1.221 -0.052 1.00 88.44 77 ASP A N 1
ATOM 592 C CA . ASP A 1 77 ? 13.728 1.950 0.654 1.00 88.44 77 ASP A CA 1
ATOM 593 C C . ASP A 1 77 ? 13.025 1.053 1.689 1.00 88.44 77 ASP A C 1
ATOM 595 O O . ASP A 1 77 ? 13.702 0.519 2.561 1.00 88.44 77 ASP A O 1
ATOM 599 N N . VAL A 1 78 ? 11.697 0.926 1.651 1.00 93.25 78 VAL A N 1
ATOM 600 C CA . VAL A 1 78 ? 10.892 0.118 2.576 1.00 93.25 78 VAL A CA 1
ATOM 601 C C . VAL A 1 78 ? 10.563 -1.229 1.936 1.00 93.25 78 VAL A C 1
ATOM 603 O O . VAL A 1 78 ? 10.049 -1.260 0.811 1.00 93.25 78 VAL A O 1
ATOM 606 N N . ALA A 1 79 ? 10.786 -2.310 2.683 1.00 95.44 79 ALA A N 1
ATOM 607 C CA . ALA A 1 79 ? 10.352 -3.660 2.351 1.00 95.44 79 ALA A CA 1
ATOM 6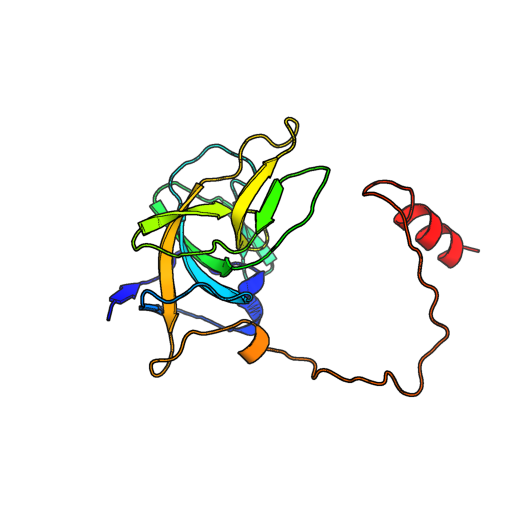08 C C . ALA A 1 79 ? 9.269 -4.141 3.329 1.00 95.44 79 ALA A C 1
ATOM 610 O O . ALA A 1 79 ? 9.293 -3.834 4.526 1.00 95.44 79 ALA A O 1
ATOM 611 N N . GLY A 1 80 ? 8.296 -4.883 2.810 1.00 97.50 80 GLY A N 1
ATOM 612 C CA . GLY A 1 80 ? 7.154 -5.347 3.588 1.00 97.50 80 GLY A CA 1
ATOM 613 C C . GLY A 1 80 ? 6.353 -6.435 2.889 1.00 97.50 80 GLY A C 1
ATOM 614 O O . GLY A 1 80 ? 6.492 -6.654 1.683 1.00 97.50 80 GLY A O 1
ATOM 615 N N . HIS A 1 81 ? 5.501 -7.112 3.648 1.00 98.06 81 HIS A N 1
ATOM 616 C CA . HIS A 1 81 ? 4.631 -8.178 3.162 1.00 98.06 81 HIS A CA 1
ATOM 617 C C . HIS A 1 81 ? 3.184 -7.976 3.622 1.00 98.06 81 HIS A C 1
ATOM 619 O O . HIS A 1 81 ? 2.873 -7.121 4.452 1.00 98.06 81 HIS A O 1
ATOM 625 N N . VAL A 1 82 ? 2.281 -8.792 3.081 1.00 98.31 82 VAL A N 1
ATOM 626 C CA . VAL A 1 82 ? 0.912 -8.899 3.593 1.00 98.31 82 VAL A CA 1
ATOM 627 C C . VAL A 1 82 ? 0.981 -9.526 4.995 1.00 98.31 82 VAL A C 1
ATOM 629 O O . VAL A 1 82 ? 1.643 -10.555 5.133 1.00 98.31 82 VAL A O 1
ATOM 632 N N . PRO A 1 83 ? 0.366 -8.937 6.036 1.00 97.38 83 PRO A N 1
ATOM 633 C CA . PRO A 1 83 ? 0.401 -9.504 7.386 1.00 97.38 83 PRO A CA 1
ATOM 634 C C . PRO A 1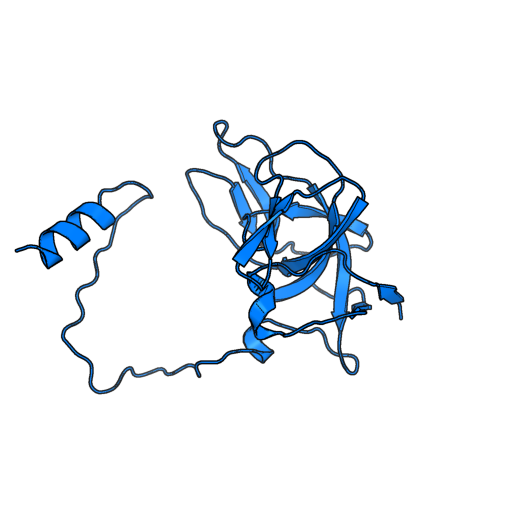 83 ? -0.291 -10.871 7.425 1.00 97.38 83 PRO A C 1
ATOM 636 O O . PRO A 1 83 ? -1.236 -11.109 6.677 1.00 97.38 83 PRO A O 1
ATOM 639 N N . GLU A 1 84 ? 0.113 -11.756 8.338 1.00 96.44 84 GLU A N 1
ATOM 640 C CA . GLU A 1 84 ? -0.534 -13.072 8.492 1.00 96.44 84 GLU A CA 1
ATOM 641 C C . GLU A 1 84 ? -1.968 -12.968 9.032 1.00 96.44 84 GLU A C 1
ATOM 643 O O . GLU A 1 84 ? -2.824 -13.816 8.768 1.00 96.44 84 GLU A O 1
ATOM 648 N N . LYS A 1 85 ? -2.236 -11.930 9.832 1.00 96.31 85 LYS A N 1
ATOM 649 C CA . LYS A 1 85 ? -3.534 -11.674 10.462 1.00 96.31 85 LYS A CA 1
ATOM 650 C C . LYS A 1 85 ? -3.834 -10.182 10.444 1.00 96.31 85 LYS A C 1
ATOM 652 O O . LYS A 1 85 ? -2.977 -9.370 10.774 1.00 96.31 85 LYS A O 1
ATOM 657 N N . LEU A 1 86 ? -5.085 -9.838 10.155 1.00 96.38 86 LEU A N 1
ATOM 658 C CA . LEU A 1 86 ? -5.609 -8.482 10.296 1.00 96.38 86 LEU A CA 1
ATOM 659 C C . LEU A 1 86 ? -6.547 -8.436 11.492 1.00 96.38 86 LEU A C 1
ATOM 661 O O . LEU A 1 86 ? -7.685 -8.898 11.429 1.00 96.38 86 LEU A O 1
ATOM 665 N N . LYS A 1 87 ? -6.050 -7.906 12.610 1.00 95.94 87 LYS A N 1
ATOM 666 C CA . LYS A 1 87 ? -6.916 -7.582 13.745 1.00 95.94 87 LYS A CA 1
ATOM 667 C C . LYS A 1 87 ? -7.613 -6.245 13.461 1.00 95.94 87 LYS A C 1
ATOM 669 O O . LYS A 1 87 ? -6.982 -5.371 12.864 1.00 95.94 87 LYS A O 1
ATOM 674 N N . PRO A 1 88 ? -8.864 -6.052 13.910 1.00 96.31 88 PRO A N 1
ATOM 675 C CA . PRO A 1 88 ? -9.507 -4.742 13.878 1.00 96.31 88 PRO A CA 1
ATOM 676 C C . PRO A 1 88 ? -8.572 -3.654 14.413 1.00 96.31 88 PRO A C 1
ATOM 678 O O . PRO A 1 88 ? -7.981 -3.833 15.479 1.00 96.31 88 PRO A O 1
ATOM 681 N N . HIS A 1 89 ? -8.421 -2.554 13.673 1.00 97.25 89 HIS A N 1
ATOM 682 C CA . HIS A 1 89 ? -7.617 -1.394 14.079 1.00 97.25 89 HIS A CA 1
ATOM 683 C C . HIS A 1 89 ? -6.119 -1.677 14.296 1.00 97.25 89 HIS A C 1
ATOM 685 O O . HIS A 1 89 ? -5.426 -0.908 14.965 1.00 97.25 89 HIS A O 1
ATOM 691 N N . CYS A 1 90 ? -5.574 -2.764 13.734 1.00 97.88 90 CYS A N 1
ATOM 692 C CA . CYS A 1 90 ? -4.138 -3.017 13.818 1.00 97.88 90 CYS A CA 1
ATOM 693 C C . CYS A 1 90 ? -3.329 -1.976 13.034 1.00 97.88 90 CYS A C 1
ATOM 695 O O . CYS A 1 90 ? -3.789 -1.403 12.043 1.00 97.88 90 CYS A O 1
ATOM 697 N N . THR A 1 91 ? -2.088 -1.757 13.463 1.00 98.12 91 THR A N 1
ATOM 698 C CA . THR A 1 91 ? -1.155 -0.888 12.742 1.00 98.12 91 THR A CA 1
ATOM 699 C C . THR A 1 91 ? -0.521 -1.631 11.569 1.00 98.12 91 THR A C 1
ATOM 701 O O . THR A 1 91 ? 0.001 -2.728 11.738 1.00 98.12 91 THR A O 1
ATOM 704 N N . LEU A 1 92 ? -0.532 -0.996 10.402 1.00 98.25 92 LEU A N 1
ATOM 705 C CA . LEU A 1 92 ? 0.180 -1.375 9.185 1.00 98.25 92 LEU A CA 1
ATOM 706 C C . LEU A 1 92 ? 1.047 -0.197 8.717 1.00 98.25 92 LEU A C 1
ATOM 708 O O . LEU A 1 92 ? 1.130 0.844 9.375 1.00 98.25 92 LEU A O 1
ATOM 712 N N . HIS A 1 93 ? 1.692 -0.353 7.567 1.00 97.94 93 HIS A N 1
ATOM 713 C CA . HIS A 1 93 ? 2.636 0.609 7.019 1.00 97.94 93 HIS A CA 1
ATOM 714 C C . HIS A 1 93 ? 2.332 0.911 5.554 1.00 97.94 93 HIS A C 1
ATOM 716 O O . HIS A 1 93 ? 1.973 0.018 4.786 1.00 97.94 93 HIS A O 1
ATOM 722 N N . LEU A 1 94 ? 2.532 2.168 5.159 1.00 97.44 94 LEU A N 1
ATOM 723 C CA . LEU A 1 94 ? 2.571 2.565 3.757 1.00 97.44 94 LEU A CA 1
ATOM 724 C C . LEU A 1 94 ? 3.946 2.215 3.170 1.00 97.44 94 LEU A C 1
ATOM 726 O O . LEU A 1 94 ? 4.961 2.807 3.531 1.00 97.44 94 LEU A O 1
ATOM 730 N N . LEU A 1 95 ? 3.979 1.244 2.258 1.00 96.62 95 LEU A N 1
ATOM 731 C CA . LEU A 1 95 ? 5.209 0.701 1.670 1.00 96.62 95 LEU A CA 1
ATOM 732 C C . LEU A 1 95 ? 5.653 1.459 0.407 1.00 96.62 95 LEU A C 1
ATOM 734 O O . LEU A 1 95 ? 6.814 1.371 -0.003 1.00 96.62 95 LEU A O 1
ATOM 738 N N . THR A 1 96 ? 4.731 2.183 -0.238 1.00 95.25 96 THR A N 1
ATOM 739 C CA . THR A 1 96 ? 4.982 3.005 -1.436 1.00 95.25 96 THR A CA 1
ATOM 740 C C . THR A 1 96 ? 4.058 4.218 -1.468 1.00 95.25 96 THR A C 1
ATOM 742 O O . THR A 1 96 ? 2.936 4.152 -0.973 1.00 95.25 96 THR A O 1
ATOM 745 N N . PHE A 1 97 ? 4.456 5.285 -2.165 1.00 94.50 97 PHE A N 1
ATOM 746 C CA . PHE A 1 97 ? 3.546 6.396 -2.476 1.00 94.50 97 PHE A CA 1
ATOM 747 C C . PHE A 1 97 ? 2.362 5.971 -3.371 1.00 94.50 97 PHE A C 1
ATOM 749 O O . PHE A 1 97 ? 1.370 6.685 -3.452 1.00 94.50 97 PHE A O 1
ATOM 756 N N . GLY 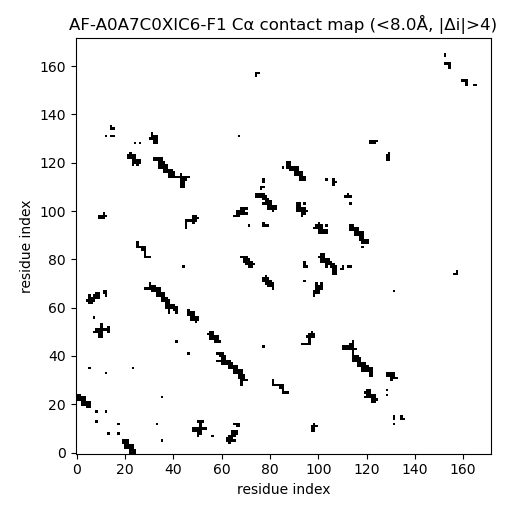A 1 98 ? 2.424 4.812 -4.033 1.00 95.56 98 GLY A N 1
ATOM 757 C CA . GLY A 1 98 ? 1.327 4.300 -4.856 1.00 95.56 98 GLY A CA 1
ATOM 758 C C . GLY A 1 98 ? 0.117 3.810 -4.054 1.00 95.56 98 GLY A C 1
ATOM 759 O O . GLY A 1 98 ? -0.931 3.595 -4.651 1.00 95.56 98 GLY A O 1
ATOM 760 N N . GLY A 1 99 ? 0.238 3.649 -2.728 1.00 96.62 99 GLY A N 1
ATOM 761 C CA . GLY A 1 99 ? -0.835 3.139 -1.864 1.00 96.62 99 GLY A CA 1
ATOM 762 C C . GLY A 1 99 ? -0.713 1.662 -1.485 1.00 96.62 99 GLY A C 1
ATOM 763 O O . GLY A 1 99 ? -1.700 1.057 -1.072 1.00 96.62 99 GLY A O 1
ATOM 764 N N . LEU A 1 100 ? 0.477 1.071 -1.622 1.00 97.81 100 LEU A N 1
ATOM 765 C CA . LEU A 1 100 ? 0.747 -0.288 -1.143 1.00 97.81 100 LEU A CA 1
ATOM 766 C C . LEU A 1 100 ? 0.839 -0.308 0.390 1.00 97.81 100 LEU A C 1
ATOM 768 O O . LEU A 1 100 ? 1.665 0.402 0.961 1.00 97.81 100 LEU A O 1
ATOM 772 N N . ILE A 1 101 ? 0.026 -1.138 1.033 1.00 98.44 101 ILE A N 1
ATOM 773 C CA . ILE A 1 101 ? -0.086 -1.311 2.481 1.00 98.44 101 ILE A CA 1
ATOM 774 C C . ILE A 1 101 ? 0.423 -2.701 2.872 1.00 98.44 101 ILE A C 1
ATOM 776 O O . ILE A 1 101 ? 0.153 -3.688 2.190 1.00 98.44 101 ILE A O 1
ATOM 780 N N . GLY A 1 102 ? 1.135 -2.791 3.992 1.00 98.19 102 GLY A N 1
ATOM 781 C CA . GLY A 1 102 ? 1.544 -4.074 4.556 1.00 98.19 102 GLY A CA 1
ATOM 782 C C . GLY A 1 102 ? 2.252 -3.943 5.898 1.00 98.19 102 GLY A C 1
ATOM 783 O O . GLY A 1 102 ? 2.326 -2.867 6.491 1.00 98.19 102 GLY A O 1
ATOM 784 N N . GLU A 1 103 ? 2.781 -5.056 6.382 1.00 98.19 103 GLU A N 1
ATOM 785 C CA . GLU A 1 103 ? 3.685 -5.098 7.522 1.00 98.19 103 GLU A CA 1
ATOM 786 C C . GLU A 1 103 ? 5.114 -4.880 7.021 1.00 98.19 103 GLU A C 1
ATOM 788 O O . GLU A 1 103 ? 5.616 -5.634 6.186 1.00 98.19 103 GLU A O 1
ATOM 793 N N . ALA A 1 104 ? 5.751 -3.796 7.466 1.00 96.94 104 ALA A N 1
ATOM 794 C CA . ALA A 1 104 ? 7.123 -3.499 7.092 1.00 96.94 104 ALA A CA 1
ATOM 795 C C . ALA A 1 104 ? 8.080 -4.284 7.992 1.00 96.94 104 ALA A C 1
ATOM 797 O O . ALA A 1 104 ? 7.991 -4.179 9.213 1.00 96.94 104 ALA A O 1
ATOM 798 N N . PHE A 1 105 ? 9.017 -5.016 7.389 1.00 95.56 105 PHE A N 1
ATOM 799 C CA . PHE A 1 105 ? 10.047 -5.768 8.116 1.00 95.56 105 PHE A CA 1
ATOM 800 C C . PHE A 1 105 ? 11.445 -5.150 7.973 1.00 95.56 105 PHE A C 1
ATOM 802 O O . PHE A 1 105 ? 12.349 -5.491 8.730 1.00 95.56 105 PHE A O 1
ATOM 809 N N . SER A 1 106 ? 11.646 -4.245 7.010 1.00 93.94 106 SER A N 1
ATOM 810 C CA . SER A 1 106 ? 12.917 -3.543 6.812 1.00 93.94 106 SER A CA 1
ATOM 811 C C . SER A 1 106 ? 12.704 -2.174 6.170 1.00 93.94 106 SER A C 1
ATOM 813 O O . SER A 1 106 ? 11.761 -1.963 5.401 1.00 93.94 106 SER A O 1
ATOM 815 N N . TYR A 1 107 ? 13.591 -1.232 6.482 1.00 94.12 107 TYR A N 1
ATOM 816 C CA . TYR A 1 107 ? 13.683 0.052 5.802 1.00 94.12 107 TYR A CA 1
ATOM 817 C C . TYR A 1 107 ? 15.128 0.562 5.788 1.00 94.12 107 TYR A C 1
ATOM 819 O O . TYR A 1 107 ? 15.897 0.338 6.723 1.00 94.12 107 TYR A O 1
ATOM 827 N N . SER A 1 108 ? 15.492 1.294 4.738 1.00 89.38 108 SER A N 1
ATOM 828 C CA . SER A 1 108 ? 16.773 2.001 4.665 1.00 89.38 108 SER A CA 1
ATOM 829 C C . SER A 1 108 ? 16.794 3.228 5.582 1.00 89.38 108 SER A C 1
ATOM 831 O O . SER A 1 108 ? 15.834 4.003 5.637 1.00 89.38 108 SER A O 1
ATOM 833 N N . GLN A 1 109 ? 17.927 3.476 6.245 1.00 87.31 109 GLN A N 1
ATOM 834 C CA . GLN A 1 109 ? 18.125 4.684 7.057 1.00 87.31 109 GLN A CA 1
ATOM 835 C C . GLN A 1 109 ? 17.980 5.978 6.240 1.00 87.31 109 GLN A C 1
ATOM 837 O O . GLN A 1 109 ? 17.573 6.996 6.792 1.00 87.31 109 GLN A O 1
ATOM 842 N N . LEU A 1 110 ? 18.241 5.929 4.927 1.00 85.88 110 LEU A N 1
ATOM 843 C CA . LEU A 1 110 ? 18.116 7.082 4.029 1.00 85.88 110 LEU A CA 1
ATOM 844 C C . LEU A 1 110 ? 16.672 7.581 3.896 1.00 85.88 110 LEU A C 1
ATOM 846 O O . LEU A 1 110 ? 16.450 8.776 3.719 1.00 85.88 110 LEU A O 1
ATOM 850 N N . VAL A 1 111 ? 15.690 6.676 3.966 1.00 86.19 111 VAL A N 1
ATOM 851 C CA . VAL A 1 111 ? 14.263 7.023 3.844 1.00 86.19 111 VAL A CA 1
ATOM 852 C C . VAL A 1 111 ? 13.566 7.123 5.202 1.00 86.19 111 VAL A C 1
ATOM 854 O O . VAL A 1 111 ? 12.515 7.756 5.309 1.00 86.19 111 VAL A O 1
ATOM 857 N N . GLY A 1 112 ? 14.151 6.530 6.244 1.00 89.69 112 GLY A N 1
ATOM 858 C CA . GLY A 1 112 ? 13.582 6.497 7.586 1.00 89.69 112 GLY A CA 1
ATOM 859 C C . GLY A 1 112 ? 12.389 5.538 7.724 1.00 89.69 112 GLY A C 1
ATOM 860 O O . GLY A 1 112 ? 11.990 4.875 6.759 1.00 89.69 112 GLY A O 1
ATOM 861 N N . PRO A 1 113 ? 11.806 5.445 8.932 1.00 92.94 113 PRO A N 1
ATOM 862 C CA . PRO A 1 113 ? 10.763 4.470 9.235 1.00 92.94 113 PRO A CA 1
ATOM 863 C C . PRO A 1 113 ? 9.497 4.727 8.403 1.00 92.94 113 PRO A C 1
ATOM 865 O O . PRO A 1 113 ? 9.132 5.889 8.226 1.00 92.94 113 PRO A O 1
ATOM 868 N N . PRO A 1 114 ? 8.796 3.691 7.917 1.00 95.00 114 PRO A N 1
ATOM 869 C CA . PRO A 1 114 ? 7.594 3.861 7.104 1.00 95.00 114 PRO A CA 1
ATOM 870 C C . PRO A 1 114 ? 6.440 4.508 7.865 1.00 95.00 114 PRO A C 1
ATOM 872 O O . PRO A 1 114 ? 6.254 4.289 9.065 1.00 95.00 114 PRO A O 1
ATOM 875 N N . LEU A 1 115 ? 5.640 5.298 7.142 1.00 96.44 115 LEU A N 1
ATOM 876 C CA . LEU A 1 115 ? 4.437 5.919 7.684 1.00 96.44 115 LEU A CA 1
ATOM 877 C C . LEU A 1 115 ? 3.461 4.845 8.185 1.00 96.44 115 LEU A C 1
ATOM 879 O O . LEU A 1 115 ? 3.027 3.975 7.427 1.00 96.44 115 LEU A O 1
ATOM 883 N N . LYS A 1 116 ? 3.093 4.942 9.464 1.00 97.44 116 LYS A N 1
ATOM 884 C CA . LYS A 1 116 ? 2.128 4.047 10.106 1.00 97.44 116 LYS A CA 1
ATOM 885 C C . LYS A 1 116 ? 0.696 4.439 9.763 1.00 97.44 116 LYS A C 1
ATOM 887 O O . LYS A 1 116 ? 0.332 5.619 9.790 1.00 97.44 116 LYS A O 1
ATOM 892 N N . VAL A 1 117 ? -0.123 3.429 9.508 1.00 98.31 117 VAL A N 1
ATOM 893 C CA . VAL A 1 117 ? -1.556 3.557 9.257 1.00 98.31 117 VAL A CA 1
ATOM 894 C C . VAL A 1 117 ? -2.329 2.536 10.088 1.00 98.31 117 VAL A C 1
ATOM 896 O O . VAL A 1 117 ? -1.806 1.483 10.434 1.00 98.31 117 VAL A O 1
ATOM 899 N N . GLU A 1 118 ? -3.570 2.840 10.425 1.00 98.56 118 GLU A N 1
ATOM 900 C CA . GLU A 1 118 ? -4.495 1.950 11.120 1.00 98.56 118 GLU A CA 1
ATOM 901 C C . GLU A 1 118 ? -5.419 1.286 10.107 1.00 98.56 118 GLU A C 1
ATOM 903 O O . GLU A 1 118 ? -6.016 1.971 9.278 1.00 98.56 118 GLU A O 1
ATOM 908 N N . TYR A 1 119 ? -5.552 -0.033 10.180 1.00 98.62 119 TYR A N 1
ATOM 909 C CA . TYR A 1 119 ? -6.486 -0.795 9.360 1.00 98.62 119 TYR A CA 1
ATOM 910 C C . TYR A 1 119 ? -7.928 -0.605 9.846 1.00 98.62 119 TYR A C 1
ATOM 912 O O . TYR A 1 119 ? -8.278 -1.024 10.949 1.00 98.62 119 TYR A O 1
ATOM 920 N N . LEU A 1 120 ? -8.768 0.012 9.012 1.00 98.25 120 LEU A N 1
ATOM 921 C CA . LEU A 1 120 ? -10.188 0.236 9.309 1.00 98.25 120 LEU A CA 1
ATOM 922 C C . LEU A 1 120 ? -11.092 -0.876 8.765 1.00 98.25 120 LEU A C 1
ATOM 924 O O . LEU A 1 120 ? -12.201 -1.056 9.256 1.00 98.25 120 LEU A O 1
ATOM 928 N N . GLY A 1 121 ? -10.626 -1.621 7.765 1.00 97.75 121 GLY A N 1
ATOM 929 C CA . GLY A 1 121 ? -11.360 -2.734 7.175 1.00 97.75 121 GLY A CA 1
ATOM 930 C C . GLY A 1 121 ? -10.960 -2.990 5.725 1.00 97.75 121 GLY A C 1
ATOM 931 O O . GLY A 1 121 ? -10.297 -2.173 5.084 1.00 97.75 121 GLY A O 1
ATOM 932 N N . THR A 1 122 ? -11.353 -4.146 5.213 1.00 97.88 122 THR A N 1
ATOM 933 C CA . THR A 1 122 ? -11.232 -4.513 3.800 1.00 97.88 122 THR A CA 1
ATOM 934 C C . THR A 1 122 ? -12.478 -4.029 3.082 1.00 97.88 122 THR A C 1
ATOM 936 O O . THR A 1 122 ? -13.580 -4.193 3.607 1.00 97.88 122 THR A O 1
ATOM 939 N N . LEU A 1 123 ? -12.314 -3.417 1.909 1.00 97.12 123 LEU A N 1
ATOM 940 C CA . LEU A 1 123 ? -13.445 -2.987 1.095 1.00 97.12 123 LEU A CA 1
ATOM 941 C C . LEU A 1 123 ? -14.260 -4.211 0.695 1.00 97.12 123 LEU A C 1
ATOM 943 O O . LEU A 1 123 ? -13.705 -5.213 0.242 1.00 97.12 123 LEU A O 1
ATOM 947 N N . VAL A 1 124 ? -15.575 -4.115 0.847 1.00 95.81 124 VAL A N 1
ATOM 948 C CA . VAL A 1 124 ? -16.507 -5.171 0.469 1.00 95.81 124 VAL A CA 1
ATOM 949 C C . VAL A 1 124 ? -17.557 -4.642 -0.496 1.00 95.81 124 VAL A C 1
ATOM 951 O O . VAL A 1 124 ? -17.916 -3.468 -0.478 1.00 95.81 124 VAL A O 1
ATOM 954 N N . LYS A 1 125 ? -18.039 -5.525 -1.364 1.00 92.44 125 LYS A N 1
ATOM 955 C CA . LYS A 1 125 ? -19.196 -5.290 -2.221 1.00 92.44 125 LYS A CA 1
ATOM 956 C C . LYS A 1 125 ? -19.990 -6.584 -2.315 1.00 92.44 125 LYS A C 1
ATOM 958 O O . LYS A 1 125 ? -19.404 -7.641 -2.545 1.00 92.44 125 LYS A O 1
ATOM 963 N N . ASP A 1 126 ? -21.298 -6.508 -2.087 1.00 91.31 126 ASP A N 1
ATOM 964 C CA . ASP A 1 126 ? -22.200 -7.667 -2.099 1.00 91.31 126 ASP A CA 1
ATOM 965 C C . ASP A 1 126 ? -21.707 -8.806 -1.174 1.00 91.31 126 ASP A C 1
ATOM 967 O O . ASP A 1 126 ? -21.734 -9.989 -1.518 1.00 91.31 126 ASP A O 1
ATOM 971 N N . GLY A 1 127 ? -21.180 -8.434 0.001 1.00 90.69 127 GLY A N 1
ATOM 972 C CA . GLY A 1 127 ? -20.659 -9.363 1.010 1.00 90.69 127 GLY A CA 1
ATOM 973 C C . GLY A 1 127 ? -19.303 -10.005 0.686 1.00 90.69 127 GLY A C 1
ATOM 974 O O . GLY A 1 127 ? -18.867 -10.895 1.418 1.00 90.69 127 GLY A O 1
ATOM 975 N N . ARG A 1 128 ? -18.618 -9.583 -0.386 1.00 94.31 128 ARG A N 1
ATOM 976 C CA . ARG A 1 128 ? -17.308 -10.118 -0.797 1.00 94.31 128 ARG A CA 1
ATOM 977 C C . ARG A 1 128 ? -16.224 -9.052 -0.736 1.00 94.31 128 ARG A C 1
ATOM 979 O O . ARG A 1 128 ? -16.458 -7.916 -1.138 1.00 94.31 128 ARG A O 1
ATOM 986 N N . ALA A 1 129 ? -15.039 -9.430 -0.255 1.00 96.06 129 ALA A N 1
ATOM 987 C CA . ALA A 1 129 ? -13.861 -8.567 -0.284 1.00 96.06 129 ALA A CA 1
ATOM 988 C C . ALA A 1 129 ? -13.496 -8.215 -1.730 1.00 96.06 129 ALA A C 1
ATOM 990 O O . ALA A 1 129 ? -13.493 -9.090 -2.594 1.00 96.06 129 ALA A O 1
ATOM 991 N N . GLN A 1 130 ? -13.196 -6.943 -1.981 1.00 95.94 130 GLN A N 1
ATOM 992 C CA . GLN A 1 130 ? -12.753 -6.479 -3.290 1.00 95.94 130 GLN A CA 1
ATOM 993 C C . GLN A 1 130 ? -11.244 -6.666 -3.433 1.00 95.94 130 GLN A C 1
ATOM 995 O O . GLN A 1 130 ? -10.469 -6.175 -2.608 1.00 95.94 130 GLN A O 1
ATOM 1000 N N . ASN A 1 131 ? -10.824 -7.314 -4.516 1.00 96.19 131 ASN A N 1
ATOM 1001 C CA . ASN A 1 131 ? -9.422 -7.554 -4.825 1.00 96.19 131 ASN A CA 1
ATOM 1002 C C . ASN A 1 131 ? -9.028 -6.859 -6.136 1.00 96.19 131 ASN A C 1
ATOM 1004 O O . ASN A 1 131 ? -9.825 -6.752 -7.064 1.00 96.19 131 ASN A O 1
ATOM 1008 N N . LEU A 1 132 ? -7.778 -6.403 -6.260 1.00 93.56 132 LEU A N 1
ATOM 1009 C CA . LEU A 1 132 ? -7.278 -5.797 -7.500 1.00 93.56 132 LEU A CA 1
ATOM 1010 C C . LEU A 1 132 ? -7.458 -6.695 -8.730 1.00 93.56 132 LEU A C 1
ATOM 1012 O O . LEU A 1 132 ? -7.651 -6.179 -9.833 1.00 93.56 132 LEU A O 1
ATOM 1016 N N . LEU A 1 133 ? -7.404 -8.016 -8.552 1.00 92.44 133 LEU A N 1
ATOM 1017 C CA . LEU A 1 133 ? -7.595 -8.978 -9.635 1.00 92.44 133 LEU A CA 1
ATOM 1018 C C . LEU A 1 133 ? -9.014 -8.953 -10.220 1.00 92.44 133 LEU A C 1
ATOM 1020 O O . LEU A 1 133 ? -9.170 -9.286 -11.394 1.00 92.44 133 LEU A O 1
ATOM 1024 N N . ASP A 1 134 ? -10.010 -8.478 -9.467 1.00 92.25 134 ASP A N 1
ATOM 1025 C CA . ASP A 1 134 ? -11.387 -8.293 -9.949 1.00 92.25 134 ASP A CA 1
ATOM 1026 C C . ASP A 1 134 ? -11.486 -7.165 -10.992 1.00 92.25 134 ASP A C 1
ATOM 1028 O O . ASP A 1 134 ? -12.454 -7.082 -11.745 1.00 92.25 134 ASP A O 1
ATOM 1032 N N . PHE A 1 135 ? -10.468 -6.299 -11.062 1.00 91.38 135 PHE A N 1
ATOM 1033 C CA . PHE A 1 135 ? -10.422 -5.113 -11.922 1.00 91.38 135 PHE A CA 1
ATOM 1034 C C . PHE A 1 135 ? -9.295 -5.168 -12.962 1.00 91.38 135 PHE A C 1
ATOM 1036 O O . PHE A 1 135 ? -8.865 -4.133 -13.491 1.00 91.38 135 PHE A O 1
ATOM 1043 N N . LYS A 1 136 ? -8.770 -6.365 -13.247 1.00 88.62 136 LYS A N 1
ATOM 1044 C CA . LYS A 1 136 ? -7.756 -6.558 -14.289 1.00 88.62 136 LYS A CA 1
ATOM 1045 C C . LYS A 1 136 ? -8.302 -6.111 -15.652 1.00 88.62 136 LYS A C 1
ATOM 1047 O O . LYS A 1 136 ? -9.426 -6.418 -16.027 1.00 88.62 136 LYS A O 1
ATOM 1052 N N . LYS A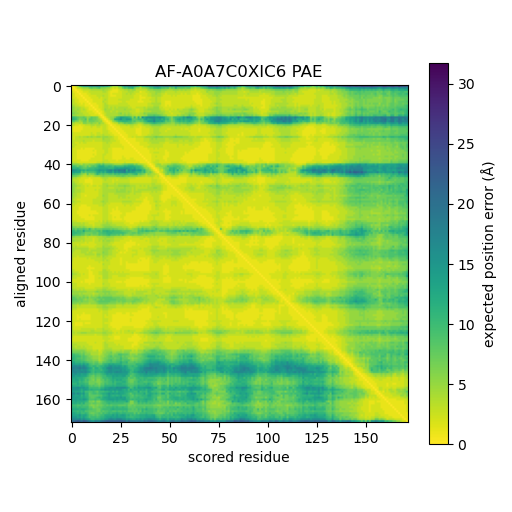 1 13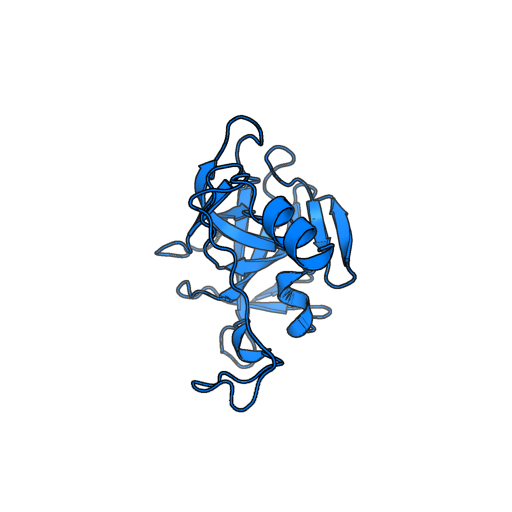7 ? -7.484 -5.374 -16.409 1.00 87.38 137 LYS A N 1
ATOM 1053 C CA . LYS A 1 137 ? -7.796 -4.969 -17.798 1.00 87.38 137 LYS A CA 1
ATOM 1054 C C . LYS A 1 137 ? -7.161 -5.879 -18.843 1.00 87.38 137 LYS A C 1
ATOM 1056 O O . LYS A 1 137 ? -7.485 -5.788 -20.021 1.00 87.38 137 LYS A O 1
ATOM 1061 N N . VAL A 1 138 ? -6.217 -6.709 -18.413 1.00 86.19 138 VAL A N 1
ATOM 1062 C CA . VAL A 1 138 ? -5.494 -7.648 -19.261 1.00 86.19 138 VAL A CA 1
ATOM 1063 C C . VAL A 1 138 ? -5.684 -9.026 -18.658 1.00 86.19 138 VAL A C 1
ATOM 1065 O O . VAL A 1 138 ? -5.384 -9.240 -17.483 1.00 86.19 138 VAL A O 1
ATOM 1068 N N . GLU A 1 139 ? -6.201 -9.940 -19.468 1.00 85.19 139 GLU A N 1
ATOM 1069 C CA . GLU A 1 139 ? -6.358 -11.330 -19.074 1.00 85.19 139 GLU A CA 1
ATOM 1070 C C . GLU A 1 139 ? -5.010 -12.039 -19.029 1.00 85.19 139 GLU A C 1
ATOM 1072 O O . GLU A 1 139 ? -4.140 -11.819 -19.878 1.00 85.19 139 GLU A O 1
ATOM 1077 N N . TRP A 1 140 ? -4.858 -12.913 -18.037 1.00 85.56 140 TRP A N 1
ATOM 1078 C CA . TRP A 1 140 ? -3.693 -13.779 -17.945 1.00 85.56 140 TRP A CA 1
ATOM 1079 C C . TRP A 1 140 ? -3.622 -14.696 -19.171 1.00 85.56 140 TRP A C 1
ATOM 1081 O O . TRP A 1 140 ? -4.641 -15.217 -19.630 1.00 85.56 140 TRP A O 1
ATOM 1091 N N . ARG A 1 141 ? -2.414 -14.898 -19.703 1.00 87.44 141 ARG A N 1
ATOM 1092 C CA . ARG A 1 141 ? -2.147 -15.827 -20.805 1.00 87.44 141 ARG A CA 1
ATOM 1093 C C . ARG A 1 141 ? -0.860 -16.586 -20.534 1.00 87.44 141 ARG A C 1
ATOM 1095 O O . ARG A 1 141 ? 0.174 -15.971 -20.301 1.00 87.44 141 ARG A O 1
ATOM 1102 N N . ASP A 1 142 ? -0.906 -17.904 -20.691 1.00 89.69 142 ASP A N 1
ATOM 1103 C CA . ASP A 1 142 ? 0.280 -18.760 -20.540 1.00 89.69 142 ASP A CA 1
ATOM 1104 C C . ASP A 1 142 ? 1.204 -18.716 -21.765 1.00 89.69 142 ASP A C 1
ATOM 1106 O O . ASP A 1 142 ? 2.337 -19.193 -21.729 1.00 89.69 142 ASP A O 1
ATOM 1110 N N . LYS A 1 143 ? 0.720 -18.158 -22.881 1.00 88.12 143 LYS A N 1
ATOM 1111 C CA . LYS A 1 143 ? 1.464 -18.037 -24.137 1.00 88.12 143 LYS A CA 1
ATOM 1112 C C . LYS A 1 143 ? 1.325 -16.624 -24.696 1.00 88.12 143 LYS A C 1
ATOM 1114 O O . LYS A 1 143 ? 0.217 -16.125 -24.878 1.00 88.12 143 LYS A O 1
ATOM 1119 N N . ILE A 1 144 ? 2.463 -16.013 -25.024 1.00 82.50 144 ILE A N 1
ATOM 1120 C CA . ILE A 1 144 ? 2.553 -14.677 -25.636 1.00 82.50 144 ILE A CA 1
ATOM 1121 C C . ILE A 1 144 ? 2.047 -14.675 -27.093 1.00 82.50 144 ILE A C 1
ATOM 1123 O O . ILE A 1 144 ? 1.537 -13.665 -27.570 1.00 82.50 144 ILE A O 1
ATOM 1127 N N . GLY A 1 145 ? 2.133 -15.810 -27.797 1.00 85.50 145 GLY A N 1
ATOM 1128 C CA . GLY A 1 145 ? 1.844 -15.886 -29.232 1.00 85.50 145 GLY A CA 1
ATOM 1129 C C . GLY A 1 145 ? 2.978 -15.285 -30.069 1.00 85.50 145 GLY A C 1
ATOM 1130 O O . GLY A 1 145 ? 4.146 -15.397 -29.702 1.00 85.50 145 GLY A O 1
ATOM 1131 N N . ARG A 1 146 ? 2.651 -14.659 -31.207 1.00 89.19 146 ARG A N 1
ATOM 1132 C CA . ARG A 1 146 ? 3.633 -13.964 -32.056 1.00 89.19 146 ARG A CA 1
ATOM 1133 C C . ARG A 1 146 ? 3.989 -12.612 -31.429 1.00 89.19 146 ARG A C 1
ATOM 1135 O O . ARG A 1 146 ? 3.113 -11.766 -31.283 1.00 89.19 146 ARG A O 1
ATOM 1142 N N . ALA A 1 147 ? 5.263 -12.401 -31.114 1.00 86.56 147 ALA A N 1
ATOM 1143 C CA . ALA A 1 147 ? 5.783 -11.157 -30.548 1.00 86.56 147 ALA A CA 1
ATOM 1144 C C . ALA A 1 147 ? 7.035 -10.679 -31.308 1.00 86.56 147 ALA A C 1
ATOM 1146 O O . ALA A 1 147 ? 7.705 -11.499 -31.943 1.00 86.56 147 ALA A O 1
ATOM 1147 N N . PRO A 1 148 ? 7.355 -9.371 -31.273 1.00 89.25 148 PRO A N 1
ATOM 1148 C CA . PRO A 1 148 ? 8.653 -8.871 -31.727 1.00 89.25 148 PRO A CA 1
ATOM 1149 C C . PRO A 1 148 ? 9.803 -9.471 -30.889 1.00 89.25 148 PRO A C 1
ATOM 1151 O O . PRO A 1 148 ? 9.541 -10.014 -29.811 1.00 89.25 148 PRO A O 1
ATOM 1154 N N . PRO A 1 149 ? 11.071 -9.373 -31.343 1.00 90.00 149 PRO A N 1
ATOM 1155 C CA . PRO A 1 149 ? 12.221 -9.808 -30.554 1.00 90.00 149 PRO A CA 1
ATOM 1156 C C . PRO A 1 149 ? 12.186 -9.226 -29.138 1.00 90.00 149 PRO A C 1
ATOM 1158 O O . PRO A 1 149 ? 12.062 -8.014 -28.954 1.00 90.00 149 PRO A O 1
ATOM 1161 N N . LEU A 1 150 ? 12.288 -10.103 -28.140 1.00 90.38 150 LEU A N 1
ATOM 1162 C CA . LEU A 1 150 ? 12.271 -9.731 -26.732 1.00 90.38 150 LEU A CA 1
ATOM 1163 C C . LEU A 1 150 ? 13.702 -9.728 -26.194 1.00 90.38 150 LEU A C 1
AT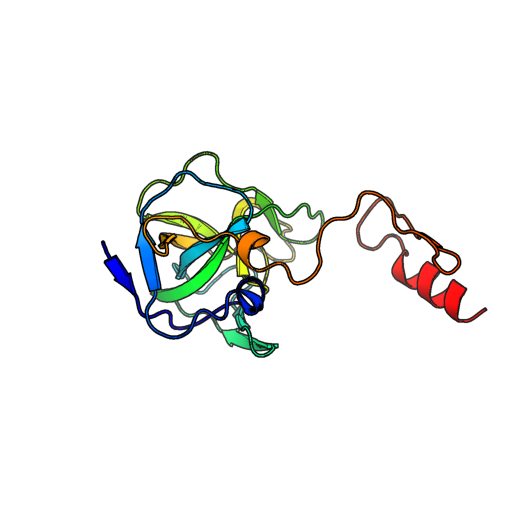OM 1165 O O . LEU A 1 150 ? 14.346 -10.773 -26.134 1.00 90.38 150 LEU A O 1
ATOM 1169 N N . VAL A 1 151 ? 14.180 -8.561 -25.766 1.00 91.62 151 VAL A N 1
ATOM 1170 C CA . VAL A 1 151 ? 15.457 -8.418 -25.056 1.00 91.62 151 VAL A CA 1
ATOM 1171 C C . VAL A 1 151 ? 15.159 -8.163 -23.582 1.00 91.62 151 VAL A C 1
ATOM 1173 O O . VAL A 1 151 ? 14.480 -7.195 -23.245 1.00 91.62 151 VAL A O 1
ATOM 1176 N N . ILE A 1 152 ? 15.658 -9.030 -22.697 1.00 92.44 152 ILE A N 1
ATOM 1177 C CA . ILE A 1 152 ? 15.461 -8.917 -21.246 1.00 92.44 152 ILE A CA 1
ATOM 1178 C C . ILE A 1 152 ? 16.782 -8.502 -20.595 1.00 92.44 152 ILE A C 1
ATOM 1180 O O . ILE A 1 152 ? 17.764 -9.237 -20.650 1.00 92.44 152 ILE A O 1
ATOM 1184 N N . VAL A 1 153 ? 16.799 -7.337 -19.942 1.00 93.81 153 VAL A N 1
ATOM 1185 C CA . VAL A 1 153 ? 17.963 -6.839 -19.193 1.00 93.81 153 VAL A CA 1
ATOM 1186 C C . VAL A 1 153 ? 17.765 -7.115 -17.703 1.00 93.81 153 VAL A C 1
ATOM 1188 O O . VAL A 1 153 ? 16.987 -6.438 -17.028 1.00 93.81 153 VAL A O 1
ATOM 1191 N N . ILE A 1 154 ? 18.476 -8.117 -17.186 1.00 93.19 154 ILE A N 1
ATOM 1192 C CA . ILE A 1 154 ? 18.395 -8.565 -15.788 1.00 93.19 154 ILE A CA 1
ATOM 1193 C C . ILE A 1 154 ? 19.605 -8.038 -15.009 1.00 93.19 154 ILE A C 1
ATOM 1195 O O . ILE A 1 154 ? 20.694 -7.878 -15.550 1.00 93.19 154 ILE A O 1
ATOM 1199 N N . GLY A 1 155 ? 19.423 -7.757 -13.722 1.00 87.44 155 GLY A N 1
ATOM 1200 C CA . GLY A 1 155 ? 20.493 -7.328 -12.828 1.00 87.44 155 GLY A CA 1
ATOM 1201 C C . GLY A 1 155 ? 20.216 -7.765 -11.397 1.00 87.44 155 GLY A C 1
ATOM 1202 O O . GLY A 1 155 ? 19.061 -7.938 -11.016 1.00 87.44 155 GLY A O 1
ATOM 1203 N N . THR A 1 156 ? 21.277 -7.929 -10.615 1.00 86.19 156 THR A N 1
ATOM 1204 C CA . THR A 1 156 ? 21.244 -8.543 -9.279 1.00 86.19 156 THR A CA 1
ATOM 1205 C C . THR A 1 156 ? 20.700 -7.629 -8.179 1.00 86.19 156 THR A C 1
ATOM 1207 O O . THR A 1 156 ? 20.302 -8.117 -7.126 1.00 86.19 156 THR A O 1
ATOM 1210 N N . SER A 1 157 ? 20.660 -6.311 -8.397 1.00 80.81 157 SER A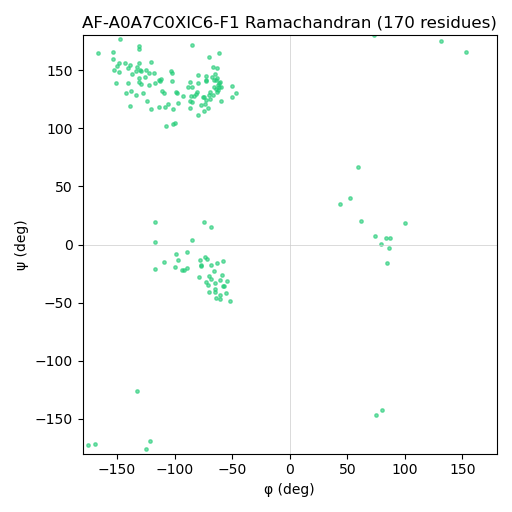 N 1
ATOM 1211 C CA . SER A 1 157 ? 20.214 -5.332 -7.394 1.00 80.81 157 SER A CA 1
ATOM 1212 C C . SER A 1 157 ? 19.652 -4.053 -8.020 1.00 80.81 157 SER A C 1
ATOM 1214 O O . SER A 1 157 ? 19.843 -3.780 -9.209 1.00 80.81 157 SER A O 1
ATOM 1216 N N . ALA A 1 158 ? 18.952 -3.228 -7.237 1.00 81.25 158 ALA A N 1
ATOM 1217 C CA . ALA A 1 158 ? 18.625 -1.861 -7.647 1.00 81.25 158 ALA A CA 1
ATOM 1218 C C . ALA A 1 158 ? 19.917 -1.053 -7.891 1.00 81.25 158 ALA A C 1
ATOM 1220 O O . ALA A 1 158 ? 20.894 -1.207 -7.168 1.00 81.25 158 ALA A O 1
ATOM 1221 N N . GLY A 1 159 ? 19.944 -0.219 -8.936 1.00 82.94 159 GLY A N 1
ATOM 1222 C CA . GLY A 1 159 ? 21.139 0.566 -9.286 1.00 82.94 159 GLY A CA 1
ATOM 1223 C C . GLY A 1 159 ? 22.245 -0.191 -10.038 1.00 82.94 159 GLY A C 1
ATOM 1224 O O . GLY A 1 159 ? 23.220 0.430 -10.436 1.00 82.94 159 GLY A O 1
ATOM 1225 N N . SER A 1 160 ? 22.084 -1.487 -10.336 1.00 89.00 160 SER A N 1
ATOM 1226 C CA . SER A 1 160 ? 23.086 -2.317 -11.040 1.00 89.00 160 SER A CA 1
ATOM 1227 C C . SER A 1 160 ? 23.344 -1.968 -12.525 1.00 89.00 160 SER A C 1
ATOM 1229 O O . SER A 1 160 ? 23.842 -2.806 -13.268 1.00 89.00 160 SER A O 1
ATOM 1231 N N . GLY A 1 161 ? 22.910 -0.802 -13.011 1.00 91.44 161 GLY A N 1
ATOM 1232 C CA . GLY A 1 161 ? 23.096 -0.382 -14.408 1.00 91.44 161 GLY A CA 1
ATOM 1233 C C . GLY A 1 161 ? 22.072 -0.905 -15.428 1.00 91.44 161 GLY A C 1
ATOM 1234 O O . GLY A 1 161 ? 22.224 -0.615 -16.610 1.00 91.44 161 GLY A O 1
ATOM 1235 N N . LYS A 1 162 ? 21.003 -1.610 -15.013 1.00 94.94 162 LYS A N 1
ATOM 1236 C CA . LYS A 1 162 ? 19.965 -2.150 -15.932 1.00 94.94 162 LYS A CA 1
ATOM 1237 C C . LYS A 1 162 ? 19.396 -1.091 -16.884 1.00 94.94 162 LYS A C 1
ATOM 1239 O O . LYS A 1 162 ? 19.337 -1.315 -18.086 1.00 94.94 162 LYS A O 1
ATOM 1244 N N . THR A 1 163 ? 19.010 0.070 -16.353 1.00 91.62 163 THR A N 1
ATOM 1245 C CA . THR A 1 163 ? 18.452 1.171 -17.154 1.00 91.62 163 THR A CA 1
ATOM 1246 C C . THR A 1 163 ? 19.479 1.738 -18.128 1.00 91.62 163 THR A C 1
ATOM 1248 O O . THR A 1 163 ? 19.143 1.996 -19.276 1.00 91.62 163 THR A O 1
ATOM 1251 N N . THR A 1 164 ? 20.736 1.887 -17.702 1.00 94.12 164 THR A N 1
ATOM 1252 C CA . THR A 1 164 ? 21.830 2.361 -18.560 1.00 94.12 164 THR A CA 1
ATOM 1253 C C . THR A 1 164 ? 22.108 1.380 -19.696 1.00 94.12 164 THR A C 1
ATOM 1255 O O . THR A 1 164 ? 22.194 1.793 -20.847 1.00 94.12 164 THR A O 1
ATOM 1258 N N . ALA A 1 165 ? 22.184 0.080 -19.393 1.00 94.44 165 ALA A N 1
ATOM 1259 C CA . ALA A 1 165 ? 22.371 -0.969 -20.391 1.00 94.44 165 ALA A CA 1
ATOM 1260 C C . ALA A 1 165 ? 21.216 -0.993 -21.403 1.00 94.44 165 ALA A C 1
ATOM 1262 O O . ALA A 1 165 ? 21.459 -0.976 -22.606 1.00 94.44 165 ALA A O 1
ATOM 1263 N N . ALA A 1 166 ? 19.965 -0.944 -20.929 1.00 94.62 166 ALA A N 1
ATOM 1264 C CA . ALA A 1 166 ? 18.791 -0.865 -21.796 1.00 94.62 166 ALA A CA 1
ATOM 1265 C C . ALA A 1 166 ? 18.800 0.400 -22.673 1.00 94.62 166 ALA A C 1
ATOM 1267 O O . ALA A 1 166 ? 18.541 0.320 -23.870 1.00 94.62 166 ALA A O 1
ATOM 1268 N N . ALA A 1 167 ? 19.141 1.561 -22.107 1.00 94.94 167 ALA A N 1
ATOM 1269 C CA . ALA A 1 167 ? 19.208 2.814 -22.852 1.00 94.94 167 ALA A CA 1
ATOM 1270 C C . ALA A 1 167 ? 20.302 2.799 -23.931 1.00 94.94 167 ALA A C 1
ATOM 1272 O O . ALA A 1 167 ? 20.075 3.323 -25.017 1.00 94.94 167 ALA A O 1
ATOM 1273 N N . ASN A 1 168 ? 21.462 2.196 -23.658 1.00 95.12 168 ASN A N 1
ATOM 1274 C CA . ASN A 1 168 ? 22.536 2.067 -24.644 1.00 95.12 168 ASN A CA 1
ATOM 1275 C C . ASN A 1 168 ? 22.169 1.076 -25.758 1.00 95.12 168 ASN A C 1
ATOM 1277 O O . ASN A 1 168 ? 22.366 1.399 -26.920 1.00 95.12 168 ASN A O 1
ATOM 1281 N N . LEU A 1 169 ? 21.537 -0.060 -25.431 1.00 93.12 169 LEU A N 1
ATOM 1282 C CA . LEU A 1 169 ? 21.026 -1.011 -26.433 1.00 93.12 169 LEU A CA 1
ATOM 1283 C C . LEU A 1 169 ? 20.022 -0.371 -27.404 1.00 93.12 169 LEU A C 1
ATOM 1285 O O . LEU A 1 169 ? 19.996 -0.725 -28.577 1.00 93.12 169 LEU A O 1
ATOM 1289 N N . ILE A 1 170 ? 19.195 0.563 -26.923 1.00 92.31 170 ILE A N 1
ATOM 1290 C CA . ILE A 1 170 ? 18.240 1.301 -27.765 1.00 92.31 170 ILE A CA 1
ATOM 1291 C C . ILE A 1 170 ? 18.953 2.322 -28.665 1.00 92.31 170 ILE A C 1
ATOM 1293 O O . ILE A 1 170 ? 18.473 2.600 -29.762 1.00 92.31 170 ILE A O 1
ATOM 1297 N N . LYS A 1 171 ? 20.066 2.905 -28.204 1.00 91.06 171 LYS A N 1
ATOM 1298 C CA . LYS A 1 171 ? 20.804 3.949 -28.933 1.00 91.06 171 LYS A CA 1
ATOM 1299 C C . LYS A 1 171 ? 21.697 3.404 -30.053 1.00 91.06 171 LYS A C 1
ATOM 1301 O O . LYS A 1 171 ? 21.885 4.133 -31.024 1.00 91.06 171 LYS A O 1
ATOM 1306 N N . GLY A 1 172 ? 22.180 2.164 -29.933 1.00 75.38 172 GLY A N 1
ATOM 1307 C CA . GLY A 1 172 ? 23.159 1.562 -30.848 1.00 75.38 172 GLY A CA 1
ATOM 1308 C C . GLY A 1 172 ? 24.577 1.720 -30.332 1.00 75.38 172 GLY A C 1
ATOM 1309 O O . GLY A 1 172 ? 25.071 2.868 -30.335 1.00 75.38 172 GLY A O 1
#

Mean predicted aligned error: 5.27 Å